Protein AF-A0A3B9V275-F1 (afdb_monomer_lite)

Radius of gyration: 16.41 Å; chains: 1; bounding box: 28×30×47 Å

pLDDT: mean 93.71, std 7.88, range [50.94, 98.75]

Sequence (101 aa):
MLQSIEQHVDWVVACLEYLRK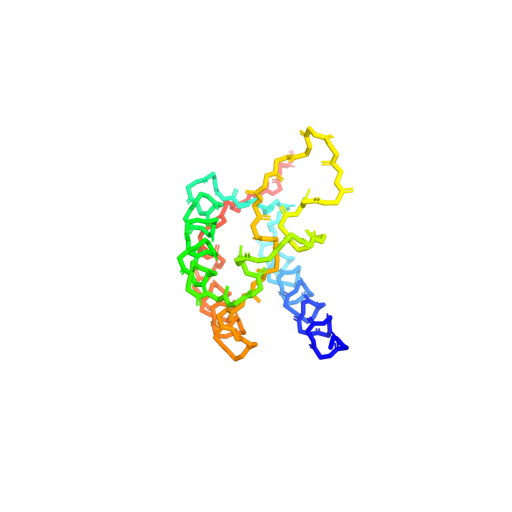RDISEIEATPDAEVAWVAHNNEVANDHIRSSCTSWYIGGNIEGKPRVFMPYVGGFPVYVEKCNEIAANGYAGFSLGAVSA

Secondary structure (DSSP, 8-state):
-HHHHHHHHHHHHHHHHHHHTTTEEEEEE-HHHHHHHHHHHHHHHHT-TTTSS-SGGGTTTSTT------S--S-HHHHHHHHHHHHHTTSTTEEEEEPP-

Foldseek 3Di:
DVVLVVLVVVLVVVVVVLCVVVQWDDKDFDPVLVVVVQVVQCVLCVPPPVLVDQDVQQPNPDPPDHGGRNDRDPDDVVVSVVSVVCVVVVNPRMDIHHDDD

Structure (mmCIF, N/CA/C/O backbone):
data_AF-A0A3B9V275-F1
#
_entry.id   AF-A0A3B9V275-F1
#
loop_
_atom_site.group_PDB
_atom_site.id
_atom_site.type_symbol
_atom_site.label_atom_id
_atom_site.label_alt_id
_atom_site.label_comp_id
_atom_site.label_asym_id
_atom_site.label_entity_id
_atom_site.label_seq_id
_atom_site.pdbx_PDB_ins_code
_atom_site.Cartn_x
_atom_site.Cartn_y
_atom_site.Cartn_z
_atom_site.occupancy
_atom_site.B_iso_or_equiv
_atom_site.auth_seq_id
_atom_site.auth_comp_id
_atom_site.auth_asym_id
_atom_site.auth_atom_id
_atom_site.pdbx_PDB_model_num
ATOM 1 N N . MET A 1 1 ? -8.741 -3.353 -14.248 1.00 76.56 1 MET A N 1
ATOM 2 C CA . MET A 1 1 ? -8.778 -2.142 -13.398 1.00 76.56 1 MET A CA 1
ATOM 3 C C . MET A 1 1 ? -9.956 -2.158 -12.438 1.00 76.56 1 MET A C 1
ATOM 5 O O . MET A 1 1 ? -9.704 -1.913 -11.274 1.00 76.56 1 MET A O 1
ATOM 9 N N . LEU A 1 2 ? -11.183 -2.495 -12.865 1.00 94.69 2 LEU A N 1
ATOM 10 C CA . LEU A 1 2 ? -12.341 -2.561 -11.955 1.00 94.69 2 LEU A CA 1
ATOM 11 C C . LEU A 1 2 ? -12.090 -3.454 -10.725 1.00 94.69 2 LEU A C 1
ATOM 13 O O . LEU A 1 2 ? -12.178 -2.964 -9.612 1.00 94.69 2 LEU A O 1
ATOM 17 N N . GLN A 1 3 ? -11.620 -4.687 -10.935 1.00 96.06 3 GLN A N 1
ATOM 18 C CA . GLN A 1 3 ? -11.286 -5.617 -9.847 1.00 96.06 3 GLN A CA 1
ATOM 19 C C . GLN A 1 3 ? -10.281 -5.050 -8.826 1.00 96.06 3 GLN A C 1
ATOM 21 O O . GLN A 1 3 ? -10.405 -5.281 -7.630 1.00 96.06 3 GLN A O 1
ATOM 26 N N . SER A 1 4 ? -9.268 -4.307 -9.284 1.00 96.19 4 SER A N 1
ATOM 27 C CA . SER A 1 4 ? -8.277 -3.694 -8.389 1.00 96.19 4 SER A CA 1
ATOM 28 C C . SER A 1 4 ? -8.870 -2.527 -7.603 1.00 96.19 4 SER A C 1
ATOM 30 O O . SER A 1 4 ? -8.529 -2.332 -6.445 1.00 96.19 4 SER A O 1
ATOM 32 N N . ILE A 1 5 ? -9.781 -1.771 -8.221 1.00 98.19 5 ILE A N 1
ATOM 33 C CA . ILE A 1 5 ? -10.516 -0.698 -7.546 1.00 98.19 5 ILE A CA 1
ATOM 34 C C . ILE A 1 5 ? -11.419 -1.289 -6.462 1.00 98.19 5 ILE A C 1
ATOM 36 O O . ILE A 1 5 ? -11.377 -0.815 -5.333 1.00 98.19 5 ILE A O 1
ATOM 40 N N . GLU A 1 6 ? -12.189 -2.329 -6.787 1.00 98.31 6 GLU A N 1
ATOM 41 C CA . GLU A 1 6 ? -13.051 -3.032 -5.827 1.00 98.31 6 GLU A CA 1
ATOM 42 C C . GLU A 1 6 ? -12.235 -3.550 -4.644 1.00 98.31 6 GLU A C 1
ATOM 44 O O . GLU A 1 6 ? -12.559 -3.253 -3.500 1.00 98.31 6 GLU A O 1
ATOM 49 N N . GLN A 1 7 ? -11.102 -4.204 -4.908 1.00 98.12 7 GLN A N 1
ATOM 50 C CA . GLN A 1 7 ? -10.257 -4.711 -3.835 1.00 98.12 7 GLN A CA 1
ATOM 51 C C . GLN A 1 7 ? -9.665 -3.600 -2.949 1.00 98.12 7 GLN A C 1
ATOM 53 O O . GLN A 1 7 ? -9.612 -3.781 -1.732 1.00 98.12 7 GLN A O 1
ATOM 58 N N . HIS A 1 8 ? -9.250 -2.453 -3.503 1.00 98.25 8 HIS A N 1
ATOM 59 C CA . HIS A 1 8 ? -8.812 -1.318 -2.678 1.00 98.25 8 HIS A CA 1
ATOM 60 C C . HIS A 1 8 ? -9.950 -0.794 -1.796 1.00 98.25 8 HIS A C 1
ATOM 62 O O . HIS A 1 8 ? -9.729 -0.509 -0.621 1.00 98.25 8 HIS A O 1
ATOM 68 N N . VAL A 1 9 ? -11.158 -0.665 -2.355 1.00 98.62 9 VAL A N 1
ATOM 69 C CA . VAL A 1 9 ? -12.335 -0.199 -1.611 1.00 98.62 9 VAL A CA 1
ATOM 70 C C . VAL A 1 9 ? -12.657 -1.164 -0.475 1.00 98.62 9 VAL A C 1
ATOM 72 O O . VAL A 1 9 ? -12.774 -0.720 0.665 1.00 98.62 9 VAL A O 1
ATOM 75 N N . ASP A 1 10 ? -12.717 -2.465 -0.752 1.00 98.56 10 ASP A N 1
ATOM 76 C CA . ASP A 1 10 ? -13.007 -3.490 0.253 1.00 98.56 10 ASP A CA 1
ATOM 77 C C . ASP A 1 10 ? -11.964 -3.489 1.378 1.00 98.56 10 ASP A C 1
ATOM 79 O O . ASP A 1 10 ? -12.318 -3.517 2.559 1.00 98.56 10 ASP A O 1
ATOM 83 N N . TRP A 1 11 ? -10.675 -3.387 1.032 1.00 98.69 11 TRP A N 1
ATOM 84 C CA . TRP A 1 11 ? -9.592 -3.345 2.015 1.00 98.69 11 TRP A CA 1
ATOM 85 C C . TRP A 1 11 ? -9.659 -2.090 2.897 1.00 98.69 11 TRP A C 1
ATOM 87 O O . TRP A 1 11 ? -9.551 -2.185 4.121 1.00 98.69 11 TRP A O 1
ATOM 97 N N . VAL A 1 12 ? -9.906 -0.916 2.304 1.00 98.69 12 VAL A N 1
ATOM 98 C CA . VAL A 1 12 ? -10.051 0.344 3.052 1.00 98.69 12 VAL A CA 1
ATOM 99 C C . VAL A 1 12 ? -11.291 0.314 3.946 1.00 98.69 12 VAL A C 1
ATOM 101 O O . VAL A 1 12 ? -11.217 0.727 5.101 1.00 98.69 12 VAL A O 1
ATOM 104 N N . VAL A 1 13 ? -12.424 -0.206 3.467 1.00 98.75 13 VAL A N 1
ATOM 105 C CA . VAL A 1 13 ? -13.645 -0.333 4.279 1.00 98.75 13 VAL A CA 1
ATOM 106 C C . VAL A 1 13 ? -13.408 -1.264 5.471 1.00 98.75 13 VAL A C 1
ATOM 108 O O . VAL A 1 13 ? -13.717 -0.885 6.603 1.00 98.75 13 VAL A O 1
ATOM 111 N N . ALA A 1 14 ? -12.794 -2.431 5.256 1.00 98.69 14 ALA A N 1
ATOM 112 C CA . ALA A 1 14 ? -12.445 -3.357 6.333 1.00 98.69 14 ALA A CA 1
ATOM 113 C C . ALA A 1 14 ? -11.474 -2.730 7.354 1.00 98.69 14 ALA A C 1
ATOM 115 O O . ALA A 1 14 ? -11.631 -2.933 8.563 1.00 98.69 14 ALA A O 1
ATOM 116 N N . CYS A 1 15 ? -10.522 -1.915 6.890 1.00 98.62 15 CYS A N 1
ATOM 117 C CA . CYS A 1 15 ? -9.645 -1.114 7.744 1.00 98.62 15 CYS A CA 1
ATOM 118 C C . CYS A 1 15 ? -10.423 -0.134 8.613 1.00 98.62 15 CYS A C 1
ATOM 120 O O . CYS A 1 15 ? -10.295 -0.149 9.836 1.00 98.62 15 CYS A O 1
ATOM 122 N N . LEU A 1 16 ? -11.292 0.674 8.014 1.00 98.31 16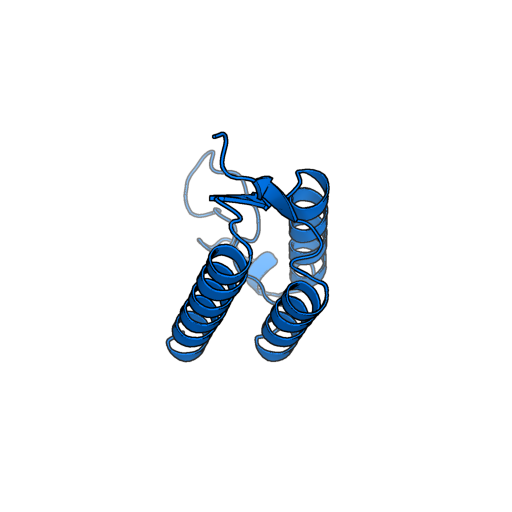 LEU A N 1
ATOM 123 C CA . LEU A 1 16 ? -12.095 1.643 8.756 1.00 98.31 16 LEU A CA 1
ATOM 124 C C . LEU A 1 16 ? -13.005 0.968 9.790 1.00 98.31 16 LEU A C 1
ATOM 126 O O . LEU A 1 16 ? -13.159 1.474 10.901 1.00 98.31 16 LEU A O 1
ATOM 130 N N . GLU A 1 17 ? -13.581 -0.192 9.472 1.00 98.44 17 GLU A N 1
ATOM 131 C CA . GLU A 1 17 ? -14.334 -0.978 10.449 1.00 98.44 17 GLU A CA 1
ATOM 132 C C . GLU A 1 17 ? -13.463 -1.503 11.593 1.00 98.44 17 GLU A C 1
ATOM 134 O O . GLU A 1 17 ? -13.894 -1.481 12.748 1.00 98.44 17 GLU A O 1
ATOM 139 N N . TYR A 1 18 ? -12.258 -1.994 11.291 1.00 97.81 18 TYR A N 1
ATOM 140 C CA . TYR A 1 18 ? -11.315 -2.481 12.296 1.00 97.81 18 TYR A CA 1
ATOM 141 C C . TYR A 1 18 ? -10.959 -1.391 13.309 1.00 97.81 18 TYR A C 1
ATOM 143 O O . TYR A 1 18 ? -10.970 -1.673 14.512 1.00 97.81 18 TYR A O 1
ATOM 151 N N . LEU A 1 19 ? -10.683 -0.178 12.816 1.00 97.38 19 LEU A N 1
ATOM 152 C CA . LEU A 1 19 ? -10.330 0.992 13.620 1.00 97.38 19 LEU A CA 1
ATOM 153 C C . LEU A 1 19 ? -11.511 1.436 14.489 1.00 97.38 19 LEU A C 1
ATOM 155 O O . LEU A 1 19 ? -11.368 1.559 15.704 1.00 97.38 19 LEU A O 1
ATOM 159 N N . ARG A 1 20 ? -12.709 1.561 13.896 1.00 97.12 20 ARG A N 1
ATOM 160 C CA . ARG A 1 20 ? -13.940 1.934 14.617 1.00 97.12 20 ARG A CA 1
ATOM 161 C C . ARG A 1 20 ? -14.302 0.955 15.727 1.00 97.12 20 ARG A C 1
ATOM 163 O O . ARG A 1 20 ? -14.683 1.381 16.805 1.00 97.12 20 ARG A O 1
ATOM 170 N N . LYS A 1 21 ? -14.171 -0.354 15.487 1.00 97.19 21 LYS A N 1
ATOM 171 C CA . LYS A 1 21 ? -14.444 -1.399 16.496 1.00 97.19 21 LYS A CA 1
ATOM 172 C C . LYS A 1 21 ? -13.469 -1.360 17.686 1.00 97.19 21 LYS A C 1
ATOM 174 O O . LYS A 1 21 ? -13.681 -2.097 18.644 1.00 97.19 21 LYS A O 1
ATOM 179 N N . ARG A 1 22 ? -12.387 -0.579 17.598 1.00 96.25 22 ARG A N 1
ATOM 180 C CA . ARG A 1 22 ? -11.297 -0.498 18.584 1.00 96.25 22 ARG A CA 1
ATOM 181 C C . ARG A 1 22 ? -11.049 0.923 19.095 1.00 96.25 22 ARG A C 1
ATOM 183 O O . ARG A 1 22 ? -10.033 1.136 19.746 1.00 96.25 22 ARG A O 1
ATOM 190 N N . ASP A 1 23 ? -11.930 1.871 18.775 1.00 96.12 23 ASP A N 1
ATOM 191 C CA . ASP A 1 23 ? -11.796 3.283 19.156 1.00 96.12 23 ASP A CA 1
ATOM 192 C C . ASP A 1 23 ? -10.453 3.919 18.727 1.00 96.12 23 ASP A C 1
ATOM 194 O O . ASP A 1 23 ? -9.892 4.780 19.406 1.00 96.12 23 ASP A O 1
ATOM 198 N N . ILE A 1 24 ? -9.928 3.489 17.574 1.00 97.12 24 ILE A N 1
ATOM 199 C CA . ILE A 1 24 ? -8.722 4.050 16.951 1.00 97.12 24 ILE A CA 1
ATOM 200 C C . ILE A 1 24 ? -9.162 5.157 15.988 1.00 97.12 24 ILE A C 1
ATOM 202 O O . ILE A 1 24 ? -9.967 4.910 15.086 1.00 97.12 24 ILE A O 1
ATOM 206 N N . SER A 1 25 ? -8.648 6.373 16.173 1.00 96.06 25 SER A N 1
ATOM 207 C CA . SER A 1 25 ? -9.011 7.544 15.360 1.00 96.06 25 SER A CA 1
ATOM 208 C C . SER A 1 25 ? -8.034 7.835 14.232 1.00 96.06 25 SER A C 1
ATOM 210 O O . SER A 1 25 ? -8.405 8.514 13.277 1.00 96.06 25 SER A O 1
ATOM 212 N N . GLU A 1 26 ? -6.804 7.335 14.334 1.00 97.00 26 GLU A N 1
ATOM 213 C CA . GLU A 1 26 ? -5.728 7.653 13.401 1.00 97.00 26 GLU A CA 1
ATOM 214 C C . GLU A 1 26 ? -5.023 6.384 12.927 1.00 97.00 26 GLU A C 1
ATOM 216 O O . GLU A 1 26 ? -4.755 5.467 13.706 1.00 97.00 26 GLU A O 1
ATOM 221 N N . ILE A 1 27 ? -4.724 6.351 11.631 1.00 98.06 27 ILE A N 1
ATOM 222 C CA . ILE A 1 27 ? -3.885 5.346 10.990 1.00 98.06 27 ILE A CA 1
ATOM 223 C C . ILE A 1 27 ? -2.954 6.063 10.015 1.00 98.06 27 ILE A C 1
ATOM 225 O O . ILE A 1 27 ? -3.413 6.818 9.159 1.00 98.06 27 ILE A O 1
ATOM 229 N N . GLU A 1 28 ? -1.654 5.824 10.132 1.00 98.19 28 GLU A N 1
ATOM 230 C CA . GLU A 1 28 ? -0.644 6.419 9.254 1.00 98.19 28 GLU A CA 1
ATOM 231 C C . GLU A 1 28 ? 0.441 5.390 8.944 1.00 98.19 28 GLU A C 1
ATOM 233 O O . GLU A 1 28 ? 0.884 4.669 9.838 1.00 98.19 28 GLU A O 1
ATOM 238 N N . ALA A 1 29 ? 0.846 5.275 7.677 1.00 98.19 29 ALA A N 1
ATOM 239 C CA . ALA A 1 29 ? 1.952 4.397 7.310 1.00 98.19 29 ALA A CA 1
ATOM 240 C C . ALA A 1 29 ? 3.239 4.914 7.962 1.00 98.19 29 ALA A C 1
ATOM 242 O O . ALA A 1 29 ? 3.500 6.115 7.975 1.00 98.19 29 ALA A O 1
ATOM 243 N N . THR A 1 30 ? 4.058 4.024 8.519 1.00 98.44 30 THR A N 1
ATOM 244 C CA . THR A 1 30 ? 5.345 4.464 9.058 1.00 98.44 30 THR A CA 1
ATOM 245 C C . THR A 1 30 ? 6.288 4.838 7.910 1.00 98.44 30 THR A C 1
ATOM 247 O O . THR A 1 30 ? 6.251 4.189 6.859 1.00 98.44 30 THR A O 1
ATOM 250 N N . PRO A 1 31 ? 7.194 5.817 8.097 1.00 98.19 31 PRO A N 1
ATOM 251 C CA . PRO A 1 31 ? 8.166 6.180 7.063 1.00 98.19 31 PRO A CA 1
ATOM 252 C C . PRO A 1 31 ? 8.987 4.983 6.565 1.00 98.19 31 PRO A C 1
ATOM 254 O O . PRO A 1 31 ? 9.225 4.837 5.368 1.00 98.19 31 PRO A O 1
ATOM 257 N N . ASP A 1 32 ? 9.367 4.077 7.470 1.00 98.31 32 ASP A N 1
ATOM 258 C CA . ASP A 1 32 ? 10.113 2.866 7.122 1.00 98.31 32 ASP A CA 1
ATOM 259 C C . ASP A 1 32 ? 9.288 1.908 6.251 1.00 98.31 32 ASP A C 1
ATOM 261 O O . ASP A 1 32 ? 9.823 1.313 5.313 1.00 98.31 32 ASP A O 1
ATOM 265 N N . ALA A 1 33 ? 7.983 1.770 6.521 1.00 98.38 33 ALA A N 1
ATOM 266 C CA . ALA A 1 33 ? 7.094 0.940 5.713 1.00 98.38 33 ALA A CA 1
ATOM 267 C C . ALA A 1 33 ? 6.898 1.525 4.308 1.00 98.38 33 ALA A C 1
ATOM 269 O O . ALA A 1 33 ? 6.913 0.775 3.329 1.00 98.38 33 ALA A O 1
ATOM 270 N N . GLU A 1 34 ? 6.778 2.849 4.185 1.00 97.81 34 GLU A N 1
ATOM 271 C CA . GLU A 1 34 ? 6.711 3.526 2.887 1.00 97.81 34 GLU A CA 1
ATOM 272 C C . GLU A 1 34 ? 8.000 3.332 2.080 1.00 97.81 34 GLU A C 1
ATOM 274 O O . GLU A 1 34 ? 7.948 2.938 0.912 1.00 97.81 34 GLU A O 1
ATOM 279 N N . VAL A 1 35 ? 9.165 3.543 2.704 1.00 97.94 35 VAL A N 1
ATOM 280 C CA . VAL A 1 35 ? 10.475 3.340 2.064 1.00 97.94 35 VAL A CA 1
ATOM 281 C C . VAL A 1 35 ? 10.644 1.890 1.613 1.00 97.94 35 VAL A C 1
ATOM 283 O O . VAL A 1 35 ? 11.057 1.644 0.477 1.00 97.94 35 VAL A O 1
ATOM 286 N N . ALA A 1 36 ? 10.285 0.925 2.464 1.00 98.00 36 ALA A N 1
ATOM 287 C CA . ALA A 1 36 ? 10.342 -0.492 2.125 1.00 98.00 36 ALA A CA 1
ATOM 288 C C . ALA A 1 36 ? 9.399 -0.841 0.961 1.00 98.00 36 ALA A C 1
ATOM 290 O O . ALA A 1 36 ? 9.785 -1.582 0.055 1.00 98.00 36 ALA A O 1
ATOM 291 N N . TRP A 1 37 ? 8.189 -0.275 0.938 1.00 97.38 37 TRP A N 1
ATOM 292 C CA . TRP A 1 37 ? 7.240 -0.482 -0.154 1.00 97.38 37 TRP A CA 1
ATOM 293 C C . TRP A 1 37 ? 7.747 0.091 -1.481 1.00 97.38 37 TRP A C 1
ATOM 295 O O . TRP A 1 37 ? 7.644 -0.567 -2.516 1.00 97.38 37 TRP A O 1
ATOM 305 N N . VAL A 1 38 ? 8.353 1.283 -1.462 1.00 95.38 38 VAL A N 1
ATOM 306 C CA . VAL A 1 38 ? 8.975 1.886 -2.651 1.00 95.38 38 VAL A CA 1
ATOM 307 C C . VAL A 1 38 ? 10.146 1.040 -3.150 1.00 95.38 38 VAL A C 1
ATOM 309 O O . VAL A 1 38 ? 10.258 0.813 -4.356 1.00 95.38 38 VAL A O 1
ATOM 312 N N . ALA A 1 39 ? 11.002 0.548 -2.250 1.00 95.88 39 ALA A N 1
ATOM 313 C CA . ALA A 1 39 ? 12.117 -0.324 -2.612 1.00 95.88 39 ALA A CA 1
ATOM 314 C C . ALA A 1 39 ? 11.625 -1.612 -3.289 1.00 95.88 39 ALA A C 1
ATOM 316 O O . ALA A 1 39 ? 12.080 -1.931 -4.387 1.00 95.88 39 ALA A O 1
ATOM 317 N N . HIS A 1 40 ? 10.629 -2.277 -2.697 1.00 95.88 40 HIS A N 1
ATOM 318 C CA . HIS A 1 40 ? 9.980 -3.457 -3.277 1.00 95.88 40 HIS A CA 1
ATOM 319 C C . HIS A 1 40 ? 9.361 -3.162 -4.645 1.00 95.88 40 HIS A C 1
ATOM 321 O O . HIS A 1 40 ? 9.557 -3.910 -5.599 1.00 95.88 40 HIS A O 1
ATOM 327 N N . ASN A 1 41 ? 8.641 -2.043 -4.778 1.00 94.69 41 ASN A N 1
ATOM 328 C CA . ASN A 1 41 ? 8.026 -1.663 -6.046 1.00 94.69 41 ASN A CA 1
ATOM 329 C C . ASN A 1 41 ? 9.070 -1.442 -7.153 1.00 94.69 41 ASN A C 1
ATOM 331 O O . ASN A 1 41 ? 8.859 -1.848 -8.295 1.00 94.69 41 ASN A O 1
ATOM 335 N N . ASN A 1 42 ? 10.208 -0.831 -6.815 1.00 93.12 42 ASN A N 1
ATOM 336 C CA . ASN A 1 42 ? 11.318 -0.661 -7.749 1.00 93.12 42 ASN A CA 1
ATOM 337 C C . ASN A 1 42 ? 11.968 -2.003 -8.113 1.00 93.12 42 ASN A C 1
ATOM 339 O O . ASN A 1 42 ? 12.277 -2.215 -9.283 1.00 93.12 42 ASN A O 1
ATOM 343 N N . GLU A 1 43 ? 12.136 -2.912 -7.149 1.00 94.25 43 GLU A N 1
ATOM 344 C CA . GLU A 1 43 ? 12.687 -4.252 -7.380 1.00 94.25 43 GLU A CA 1
ATOM 345 C C . GLU A 1 43 ? 11.833 -5.038 -8.380 1.00 94.25 43 GLU A C 1
ATOM 347 O O . GLU A 1 43 ? 12.338 -5.473 -9.416 1.00 94.25 43 GLU A O 1
ATOM 352 N N . VAL A 1 44 ? 10.519 -5.139 -8.142 1.00 94.06 44 VAL A N 1
ATOM 353 C CA . VAL A 1 44 ? 9.614 -5.869 -9.050 1.00 94.06 44 VAL A CA 1
ATOM 354 C C . VAL A 1 44 ? 9.478 -5.196 -10.418 1.00 94.06 44 VAL A C 1
ATOM 356 O O . VAL A 1 44 ? 9.114 -5.849 -11.396 1.00 94.06 44 VAL A O 1
ATOM 359 N N . ALA A 1 45 ? 9.748 -3.892 -10.505 1.00 92.56 45 ALA A N 1
ATOM 360 C CA . ALA A 1 45 ? 9.697 -3.149 -11.756 1.00 92.56 45 ALA A CA 1
ATOM 361 C C . ALA A 1 45 ? 11.004 -3.209 -12.558 1.00 92.56 45 ALA A C 1
ATOM 363 O O . ALA A 1 45 ? 10.953 -2.964 -13.764 1.00 92.56 45 ALA A O 1
ATOM 364 N N . ASN A 1 46 ? 12.147 -3.517 -11.938 1.00 89.50 46 ASN A N 1
ATOM 365 C CA . ASN A 1 46 ? 13.474 -3.324 -12.533 1.00 89.50 46 ASN A CA 1
ATOM 366 C C . ASN A 1 46 ? 13.638 -4.021 -13.896 1.00 89.50 46 ASN A C 1
ATOM 368 O O . ASN A 1 46 ? 14.013 -3.383 -14.878 1.00 89.50 46 ASN A O 1
ATOM 372 N N . ASP A 1 47 ? 13.247 -5.293 -13.987 1.00 85.56 47 ASP A N 1
ATOM 373 C CA . ASP A 1 47 ? 13.399 -6.102 -15.207 1.00 85.56 47 ASP A CA 1
ATOM 374 C C . ASP A 1 47 ? 12.155 -6.079 -16.114 1.00 85.56 47 ASP A C 1
ATOM 376 O O . ASP A 1 47 ? 12.046 -6.822 -17.094 1.00 85.56 47 ASP A O 1
ATOM 380 N N . HIS A 1 48 ? 11.182 -5.216 -15.814 1.00 88.44 48 HIS A N 1
ATOM 381 C CA . HIS A 1 48 ? 9.949 -5.142 -16.581 1.00 88.44 48 HIS A CA 1
ATOM 382 C C . HIS A 1 48 ? 10.129 -4.276 -17.839 1.00 88.44 48 HIS A C 1
ATOM 384 O O . HIS A 1 48 ? 10.568 -3.130 -17.775 1.00 88.44 48 HIS A O 1
ATOM 390 N N . ILE A 1 49 ? 9.679 -4.756 -19.006 1.00 90.06 49 ILE A N 1
ATOM 391 C CA . ILE A 1 49 ? 9.798 -4.031 -20.295 1.00 90.06 49 ILE A CA 1
ATOM 392 C C . ILE A 1 49 ? 9.170 -2.624 -20.277 1.00 90.06 49 ILE A C 1
ATOM 394 O O . ILE A 1 49 ? 9.556 -1.733 -21.025 1.00 90.06 49 ILE A O 1
ATOM 398 N N . ARG A 1 50 ? 8.179 -2.402 -19.406 1.00 86.19 50 ARG A N 1
ATOM 399 C CA . ARG A 1 50 ? 7.525 -1.090 -19.231 1.00 86.19 50 ARG A CA 1
ATOM 400 C C . ARG A 1 50 ? 8.396 -0.078 -18.481 1.00 86.19 50 ARG A C 1
ATOM 402 O O . ARG A 1 50 ? 8.101 1.111 -18.540 1.00 86.19 50 ARG A O 1
ATOM 409 N N . SER A 1 51 ? 9.438 -0.542 -17.801 1.00 87.94 51 SER A N 1
ATOM 410 C CA . SER A 1 51 ? 10.421 0.283 -17.098 1.00 87.94 51 SER A CA 1
ATOM 411 C C . SER A 1 51 ? 11.539 0.754 -18.029 1.00 87.94 51 SER A C 1
ATOM 413 O O . SER A 1 51 ? 12.125 1.808 -17.798 1.00 87.94 51 SER A O 1
ATOM 415 N N . SER A 1 52 ? 11.797 0.028 -19.125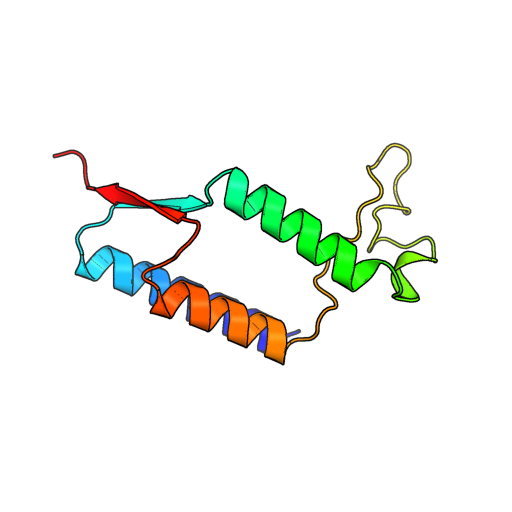 1.00 85.81 52 SER A N 1
ATOM 416 C CA . SER A 1 52 ? 12.845 0.366 -20.096 1.00 85.81 52 SER A CA 1
ATOM 417 C C . SER A 1 52 ? 12.400 1.339 -21.195 1.00 85.81 52 SER A C 1
ATOM 419 O O . SER A 1 52 ? 13.233 1.807 -21.971 1.00 85.81 52 SER A O 1
ATOM 421 N N . CYS A 1 53 ? 11.110 1.687 -21.269 1.00 87.56 53 CYS A N 1
ATOM 422 C CA . CYS A 1 53 ? 10.574 2.594 -22.283 1.00 87.56 53 CYS A CA 1
ATOM 423 C C . CYS A 1 53 ? 10.041 3.905 -21.687 1.00 87.56 53 CYS A C 1
ATOM 425 O O . CYS A 1 53 ? 9.388 3.935 -20.643 1.00 87.56 53 CYS A O 1
ATOM 427 N N . THR A 1 54 ? 10.287 5.020 -22.381 1.00 88.19 54 THR A N 1
ATOM 428 C CA . THR A 1 54 ? 9.736 6.323 -21.989 1.00 88.19 54 THR A CA 1
ATOM 429 C C . THR A 1 54 ? 8.221 6.311 -22.127 1.00 88.19 54 THR A C 1
ATOM 431 O O . THR A 1 54 ? 7.672 6.233 -23.222 1.00 88.19 54 THR A O 1
ATOM 434 N N . SER A 1 55 ? 7.546 6.399 -20.987 1.00 91.06 55 SER A N 1
ATOM 435 C CA . SER A 1 55 ? 6.096 6.450 -20.891 1.00 91.06 55 SER A CA 1
ATOM 436 C C . SER A 1 55 ? 5.682 7.248 -19.659 1.00 91.06 55 SER A C 1
ATOM 438 O O . SER A 1 55 ? 6.504 7.604 -18.809 1.00 91.06 55 SER A O 1
ATOM 440 N N . TRP A 1 56 ? 4.383 7.500 -19.538 1.00 91.75 56 TRP A N 1
ATOM 441 C CA . TRP A 1 56 ? 3.814 8.119 -18.349 1.00 91.75 56 TRP A CA 1
ATOM 442 C C . TRP A 1 56 ? 3.939 7.238 -17.097 1.00 91.75 56 TRP A C 1
ATOM 444 O O . TRP A 1 56 ? 3.950 7.787 -16.000 1.00 91.75 56 TRP A O 1
ATOM 454 N N . TYR A 1 57 ? 4.103 5.913 -17.234 1.00 90.00 57 TYR A N 1
ATOM 455 C CA . TYR A 1 57 ? 4.307 5.005 -16.096 1.00 90.00 57 TYR A CA 1
ATOM 456 C C . TYR A 1 57 ? 5.568 5.317 -15.301 1.00 90.00 57 TYR A C 1
ATOM 458 O O . TYR A 1 57 ? 5.571 5.156 -14.085 1.00 90.00 57 TYR A O 1
ATOM 466 N N . ILE A 1 58 ? 6.606 5.786 -15.994 1.00 92.31 58 ILE A N 1
ATOM 467 C CA . ILE A 1 58 ? 7.883 6.175 -15.397 1.00 92.31 58 ILE A CA 1
ATOM 468 C C . ILE A 1 58 ? 8.050 7.692 -15.318 1.00 92.31 58 ILE A C 1
ATOM 470 O O . ILE A 1 58 ? 9.170 8.178 -15.237 1.00 92.31 58 ILE A O 1
ATOM 474 N N . GLY A 1 59 ? 6.966 8.464 -15.454 1.00 91.88 59 GLY A N 1
ATOM 475 C CA . GLY A 1 59 ? 7.020 9.930 -15.438 1.00 91.88 59 GLY A CA 1
ATOM 476 C C . GLY A 1 59 ? 7.792 10.562 -16.602 1.00 91.88 59 GLY A C 1
ATOM 477 O O . GLY A 1 59 ? 8.041 11.761 -16.586 1.00 91.88 59 GLY A O 1
ATOM 478 N N . GLY A 1 60 ? 8.146 9.792 -17.635 1.00 91.94 60 GLY A N 1
ATOM 479 C CA . GLY A 1 60 ? 8.990 10.251 -18.739 1.00 91.94 60 GLY A CA 1
ATOM 480 C C . GLY A 1 60 ? 8.293 11.161 -19.754 1.00 91.94 60 GLY A C 1
ATOM 481 O O . GLY A 1 60 ? 8.906 11.533 -20.748 1.00 91.94 60 GLY A O 1
ATOM 482 N N . ASN A 1 61 ? 7.021 11.486 -19.528 1.00 93.00 61 ASN A N 1
ATOM 483 C CA . ASN A 1 61 ? 6.192 12.319 -20.395 1.00 93.00 61 ASN A CA 1
ATOM 484 C C . ASN A 1 61 ? 6.206 13.815 -20.026 1.00 93.00 61 ASN A C 1
ATOM 486 O O . ASN A 1 61 ? 5.581 14.599 -20.734 1.00 93.00 61 ASN A O 1
ATOM 490 N N . ILE A 1 62 ? 6.852 14.206 -18.922 1.00 94.12 62 ILE A N 1
ATOM 491 C CA . ILE A 1 62 ? 6.942 15.600 -18.464 1.00 94.12 62 ILE A CA 1
ATOM 492 C C . ILE A 1 62 ? 8.408 15.921 -18.176 1.00 94.12 62 ILE A C 1
ATOM 494 O O . ILE A 1 62 ? 9.060 15.221 -17.401 1.00 94.12 62 ILE A O 1
ATOM 498 N N . GLU A 1 63 ? 8.923 16.983 -18.790 1.00 93.44 63 GLU A N 1
ATOM 499 C CA . GLU A 1 63 ? 10.281 17.463 -18.540 1.00 93.44 63 GLU A CA 1
ATOM 500 C C . GLU A 1 63 ? 10.446 17.888 -17.073 1.00 93.44 63 GLU A C 1
ATOM 502 O O . GLU A 1 63 ? 9.571 18.528 -16.491 1.00 93.44 63 GLU A O 1
ATOM 507 N N . GLY A 1 64 ? 11.550 17.478 -16.447 1.00 92.75 64 GLY A N 1
ATOM 508 C CA . GLY A 1 64 ? 11.823 17.745 -15.033 1.00 92.75 64 GLY A CA 1
ATOM 509 C C . GLY A 1 64 ? 11.055 16.866 -14.034 1.00 92.75 64 GLY A C 1
ATOM 510 O O . GLY A 1 64 ? 11.365 16.914 -12.844 1.00 92.75 64 GLY A O 1
ATOM 511 N N . LYS A 1 65 ? 10.097 16.028 -14.467 1.00 92.69 65 LYS A N 1
ATOM 512 C CA . LYS A 1 65 ? 9.402 15.100 -13.560 1.00 92.69 65 LYS A CA 1
ATOM 513 C C . LYS A 1 65 ? 10.327 13.936 -13.157 1.00 92.69 65 LYS A C 1
ATOM 515 O O . LYS A 1 65 ? 10.954 13.337 -14.035 1.00 92.69 65 LYS A O 1
ATOM 520 N N . PRO A 1 66 ? 10.392 13.565 -11.861 1.00 90.31 66 PRO A N 1
ATOM 521 C CA . PRO A 1 66 ? 11.147 12.396 -11.420 1.00 90.31 66 PRO A CA 1
ATOM 522 C C . PRO A 1 66 ? 10.733 11.120 -12.159 1.00 90.31 66 PRO A C 1
ATOM 524 O O . PRO A 1 66 ? 9.541 10.858 -12.350 1.00 90.31 66 PRO A O 1
ATOM 527 N N . ARG A 1 67 ? 11.728 10.315 -12.553 1.00 88.94 67 ARG A N 1
ATOM 528 C CA . ARG A 1 67 ? 11.506 9.053 -13.263 1.00 88.94 67 ARG A CA 1
ATOM 529 C C . ARG A 1 67 ? 11.468 7.878 -12.297 1.00 88.94 67 ARG A C 1
ATOM 531 O O . ARG A 1 67 ? 12.506 7.316 -11.968 1.00 88.94 67 ARG A O 1
ATOM 538 N N . VAL A 1 68 ? 10.264 7.519 -11.862 1.00 88.12 68 VAL A N 1
ATOM 539 C CA . VAL A 1 68 ? 9.994 6.383 -10.967 1.00 88.12 68 VAL A CA 1
ATOM 540 C C . VAL A 1 68 ? 8.835 5.580 -11.543 1.00 88.12 68 VAL A C 1
ATOM 542 O O . VAL A 1 68 ? 7.867 6.169 -12.027 1.00 88.12 68 VA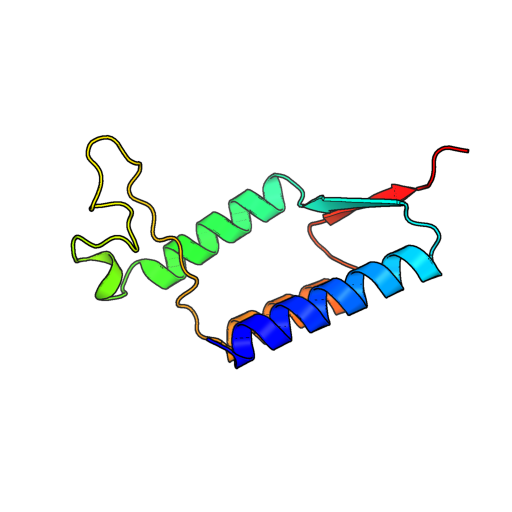L A O 1
ATOM 545 N N . PHE A 1 69 ? 8.928 4.251 -11.512 1.00 90.44 69 PHE A N 1
ATOM 546 C CA . PHE A 1 69 ? 7.849 3.383 -11.973 1.00 90.44 69 PHE A CA 1
ATOM 547 C C . PHE A 1 69 ? 6.692 3.417 -10.962 1.00 90.44 69 PHE A C 1
ATOM 549 O O . PHE A 1 69 ? 6.820 2.920 -9.849 1.00 90.44 69 PHE A O 1
ATOM 556 N N . MET A 1 70 ? 5.578 4.059 -11.321 1.00 89.12 70 MET A N 1
ATOM 557 C CA . MET A 1 70 ? 4.486 4.335 -10.372 1.00 89.12 70 MET A CA 1
ATOM 558 C C . MET A 1 70 ? 3.548 3.144 -10.090 1.00 89.12 70 MET A C 1
ATOM 560 O O . MET A 1 70 ? 3.135 2.993 -8.943 1.00 89.12 70 MET A O 1
ATOM 564 N N . PRO A 1 71 ? 3.145 2.313 -11.074 1.00 92.88 71 PRO A N 1
ATOM 565 C CA . PRO A 1 71 ? 2.273 1.170 -10.795 1.00 92.88 71 PRO A CA 1
ATOM 566 C C . PRO A 1 71 ? 3.004 0.028 -10.090 1.00 92.88 71 PRO A C 1
ATOM 568 O O . PRO A 1 71 ? 4.195 -0.169 -10.298 1.00 92.88 71 PRO A O 1
ATOM 571 N N . TYR A 1 72 ? 2.254 -0.816 -9.386 1.00 94.19 72 TYR A N 1
ATOM 572 C CA . TYR A 1 72 ? 2.757 -2.112 -8.941 1.00 94.19 72 TYR A CA 1
ATOM 573 C C . TYR A 1 72 ? 2.657 -3.157 -10.061 1.00 94.19 72 TYR A C 1
ATOM 575 O O . TYR A 1 72 ? 1.575 -3.391 -10.604 1.00 94.19 72 TYR A O 1
ATOM 583 N N . VAL A 1 73 ? 3.781 -3.791 -10.414 1.00 93.94 73 VAL A N 1
ATOM 584 C CA . VAL A 1 73 ? 3.872 -4.807 -11.491 1.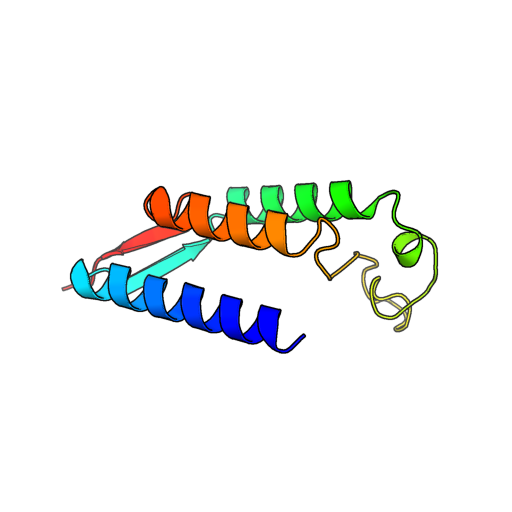00 93.94 73 VAL A CA 1
ATOM 585 C C . VAL A 1 73 ? 4.176 -6.221 -11.006 1.00 93.94 73 VAL A C 1
ATOM 587 O O . VAL A 1 73 ? 4.241 -7.132 -11.826 1.00 93.94 73 VAL A O 1
ATOM 590 N N . GLY A 1 74 ? 4.254 -6.451 -9.693 1.00 93.56 74 GLY A N 1
ATOM 591 C CA . GLY A 1 74 ? 4.433 -7.800 -9.131 1.00 93.56 74 GLY A CA 1
ATOM 592 C C . GLY A 1 74 ? 3.221 -8.731 -9.295 1.00 93.56 74 GLY A C 1
ATOM 593 O O . GLY A 1 74 ? 3.291 -9.906 -8.950 1.00 93.56 74 GLY A O 1
ATOM 594 N N . GLY A 1 75 ? 2.116 -8.230 -9.856 1.00 94.50 75 GLY A N 1
ATOM 595 C CA . GLY A 1 75 ? 0.908 -8.997 -10.149 1.00 94.50 75 GLY A CA 1
ATOM 596 C C . GLY A 1 75 ? -0.195 -8.806 -9.109 1.00 94.50 75 GLY A C 1
ATOM 597 O O . GLY A 1 75 ? 0.054 -8.633 -7.919 1.00 94.50 75 GLY A O 1
ATOM 598 N N . PHE A 1 76 ? -1.447 -8.840 -9.572 1.00 96.31 76 PHE A N 1
ATOM 599 C CA . PHE A 1 76 ? -2.611 -8.596 -8.717 1.00 96.31 76 PHE A CA 1
ATOM 600 C C . PHE A 1 76 ? -2.742 -9.594 -7.548 1.00 96.31 76 PHE A C 1
ATOM 602 O O . PHE A 1 76 ? -2.935 -9.130 -6.430 1.00 96.31 76 PHE A O 1
ATOM 609 N N . PRO A 1 77 ? -2.578 -10.923 -7.725 1.00 97.12 77 PRO A N 1
ATOM 610 C CA . PRO A 1 77 ? -2.679 -11.860 -6.602 1.00 97.12 77 PRO A CA 1
ATOM 611 C C . PRO A 1 77 ? -1.668 -11.586 -5.481 1.00 97.12 77 PRO A C 1
ATOM 613 O O . PRO A 1 77 ? -2.052 -11.570 -4.318 1.00 97.12 77 PRO A O 1
ATOM 616 N N . VAL A 1 78 ? -0.411 -11.293 -5.836 1.00 97.50 78 VAL A N 1
ATOM 617 C CA . VAL A 1 78 ? 0.663 -10.974 -4.877 1.00 97.50 78 VAL A CA 1
ATOM 618 C C . VAL A 1 78 ? 0.357 -9.679 -4.121 1.00 97.50 78 VAL A C 1
ATOM 620 O O . VAL A 1 78 ? 0.564 -9.594 -2.913 1.00 97.50 78 VAL A O 1
ATOM 623 N N . TYR A 1 79 ? -0.195 -8.678 -4.813 1.00 97.88 79 TYR A N 1
ATOM 624 C CA . TYR A 1 79 ? -0.649 -7.441 -4.178 1.00 97.88 79 TYR A CA 1
ATOM 625 C C . TYR A 1 79 ? -1.749 -7.704 -3.137 1.00 97.88 79 TYR A C 1
ATOM 627 O O . TYR A 1 79 ? -1.650 -7.249 -1.999 1.00 97.88 79 TYR A O 1
ATOM 635 N N . VAL A 1 80 ? -2.767 -8.489 -3.505 1.00 98.25 80 VAL A N 1
ATOM 636 C CA . VAL A 1 80 ? -3.874 -8.845 -2.603 1.00 98.25 80 VAL A CA 1
ATOM 637 C C . VAL A 1 80 ? -3.382 -9.647 -1.403 1.00 98.25 80 VAL A C 1
ATOM 639 O O . VAL A 1 80 ? -3.795 -9.373 -0.277 1.00 98.25 80 VAL A O 1
ATOM 642 N N . GLU A 1 81 ? -2.485 -10.608 -1.621 1.00 98.44 81 GLU A N 1
ATOM 643 C CA . GLU A 1 81 ? -1.862 -11.381 -0.546 1.00 98.44 81 GLU A CA 1
ATOM 644 C C . GLU A 1 81 ? -1.146 -10.463 0.447 1.00 98.44 81 GLU A C 1
ATOM 646 O O . GLU A 1 81 ? -1.385 -10.570 1.651 1.00 98.44 81 GLU A O 1
ATOM 651 N N . LYS A 1 82 ? -0.369 -9.489 -0.044 1.00 98.25 82 LYS A N 1
ATOM 652 C CA . LYS A 1 82 ? 0.320 -8.531 0.823 1.00 98.25 82 LYS A CA 1
ATOM 653 C C . LYS A 1 82 ? -0.646 -7.664 1.630 1.00 98.25 82 LYS A C 1
ATOM 655 O O . LYS A 1 82 ? -0.447 -7.473 2.829 1.00 98.25 82 LYS A O 1
ATOM 660 N N . CYS A 1 83 ? -1.708 -7.161 1.001 1.00 98.44 83 CYS A N 1
ATOM 661 C CA . CYS A 1 83 ? -2.756 -6.406 1.689 1.00 98.44 83 CYS A CA 1
ATOM 662 C C . CYS A 1 83 ? -3.420 -7.236 2.801 1.00 98.44 83 CYS A C 1
ATOM 664 O O . CYS A 1 83 ? -3.633 -6.736 3.910 1.00 98.44 83 CYS A O 1
ATOM 666 N N . ASN A 1 84 ? -3.729 -8.504 2.521 1.00 98.56 84 ASN A N 1
ATOM 667 C CA . ASN A 1 84 ? -4.346 -9.409 3.488 1.00 98.56 84 ASN A CA 1
ATOM 668 C C . ASN A 1 84 ? -3.398 -9.741 4.645 1.00 98.56 84 ASN A C 1
ATOM 670 O O . ASN A 1 84 ? -3.832 -9.738 5.794 1.00 98.56 84 ASN A O 1
ATOM 674 N N . GLU A 1 85 ? -2.114 -9.977 4.363 1.00 98.62 85 GLU A N 1
ATOM 675 C CA . GLU A 1 85 ? -1.072 -10.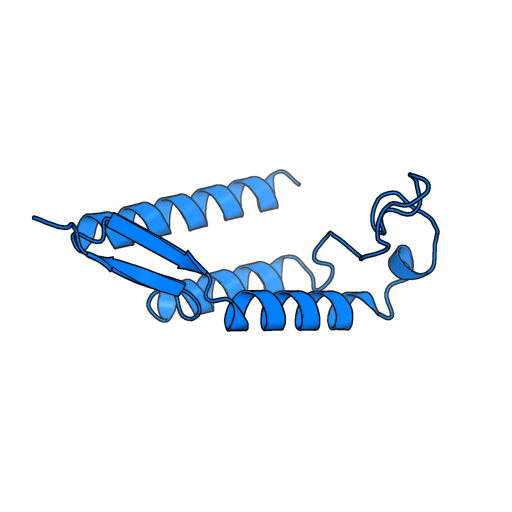191 5.373 1.00 98.62 85 GLU A CA 1
ATOM 676 C C . GLU A 1 85 ? -0.984 -8.994 6.334 1.00 98.62 85 GLU A C 1
ATOM 678 O O . GLU A 1 85 ? -1.021 -9.167 7.551 1.00 98.62 85 GLU A O 1
ATOM 683 N N . ILE A 1 86 ? -0.931 -7.771 5.796 1.00 98.56 86 ILE A N 1
ATOM 684 C CA . ILE A 1 86 ? -0.885 -6.536 6.592 1.00 98.56 86 ILE A CA 1
ATOM 685 C C . ILE A 1 86 ? -2.117 -6.426 7.497 1.00 98.56 86 ILE A C 1
ATOM 687 O O . ILE A 1 86 ? -1.975 -6.207 8.701 1.00 98.56 86 ILE A O 1
ATOM 691 N N . ALA A 1 87 ? -3.319 -6.607 6.944 1.00 98.50 87 ALA A N 1
ATOM 692 C CA . ALA A 1 87 ? -4.563 -6.506 7.705 1.00 98.50 87 ALA A CA 1
ATOM 693 C C . ALA A 1 87 ? -4.677 -7.596 8.787 1.00 98.50 87 ALA A C 1
ATOM 695 O O . ALA A 1 87 ? -5.074 -7.305 9.918 1.00 98.50 87 ALA A O 1
ATOM 696 N N . ALA A 1 88 ? -4.288 -8.837 8.473 1.00 98.44 88 ALA A N 1
ATOM 697 C CA . ALA A 1 88 ? -4.289 -9.954 9.419 1.00 98.44 88 ALA A CA 1
ATOM 698 C C . ALA A 1 88 ? -3.320 -9.729 10.590 1.00 98.44 88 ALA A C 1
ATOM 700 O O . ALA A 1 88 ? -3.605 -10.137 11.715 1.00 98.44 88 ALA A O 1
ATOM 701 N N . ASN A 1 89 ? -2.219 -9.018 10.342 1.00 98.12 89 ASN A N 1
ATOM 702 C CA . ASN A 1 89 ? -1.213 -8.667 11.341 1.00 98.12 89 ASN A CA 1
ATOM 703 C C . ASN A 1 89 ? -1.496 -7.330 12.046 1.00 98.12 89 ASN A C 1
ATOM 705 O O . ASN A 1 89 ? -0.575 -6.666 12.516 1.00 98.12 89 ASN A O 1
ATOM 709 N N . GLY A 1 90 ? -2.766 -6.919 12.121 1.00 97.19 90 GLY A N 1
ATOM 710 C CA . GLY A 1 90 ? -3.168 -5.711 12.843 1.00 97.19 90 GLY A CA 1
ATOM 711 C C . GLY A 1 90 ? -2.697 -4.417 12.181 1.00 97.19 90 GLY A C 1
ATOM 712 O O . GLY A 1 90 ? -2.403 -3.459 12.888 1.00 97.19 90 GLY A O 1
ATOM 713 N N . TYR A 1 91 ? -2.646 -4.391 10.846 1.00 98.25 91 TYR A N 1
ATOM 714 C CA . TYR A 1 91 ? -2.129 -3.281 10.035 1.00 98.25 91 TYR A CA 1
ATOM 715 C C . TYR A 1 91 ? -0.636 -3.029 10.271 1.00 98.25 91 TYR A C 1
ATOM 717 O O . TYR A 1 91 ? -0.196 -1.903 10.483 1.00 98.25 91 TYR A O 1
ATOM 725 N N . ALA A 1 92 ? 0.164 -4.098 10.218 1.00 98.12 92 ALA A N 1
ATOM 726 C CA . ALA A 1 92 ? 1.617 -4.010 10.342 1.00 98.12 92 ALA A CA 1
ATOM 727 C C . ALA A 1 92 ? 2.217 -3.021 9.323 1.00 98.12 92 ALA A C 1
ATOM 729 O O . ALA A 1 92 ? 1.868 -3.040 8.143 1.00 98.12 92 ALA A O 1
ATOM 730 N N . GLY A 1 93 ? 3.134 -2.167 9.785 1.00 97.75 93 GLY A N 1
ATOM 731 C CA . GLY A 1 93 ? 3.672 -1.054 8.993 1.00 97.75 93 GLY A CA 1
ATOM 732 C C . GLY A 1 93 ? 2.880 0.251 9.123 1.00 97.75 93 GLY A C 1
ATOM 733 O O . GLY A 1 93 ? 3.270 1.245 8.519 1.00 97.75 93 GLY A O 1
ATOM 734 N N . PHE A 1 94 ? 1.815 0.275 9.931 1.00 98.44 94 PHE A N 1
ATOM 735 C CA . PHE A 1 94 ? 1.081 1.487 10.281 1.00 98.44 94 PHE A CA 1
ATOM 736 C C . PHE A 1 94 ? 1.194 1.804 11.776 1.00 98.44 94 PHE A C 1
ATOM 738 O O . PHE A 1 94 ? 1.182 0.912 12.627 1.00 98.44 94 PHE A O 1
ATOM 745 N N . SER A 1 95 ? 1.259 3.095 12.090 1.00 97.62 95 SER A N 1
ATOM 746 C CA . SER A 1 95 ? 1.028 3.643 13.423 1.00 97.62 95 SER A CA 1
ATOM 747 C C . SER A 1 95 ? -0.472 3.829 13.633 1.00 97.62 95 SER A C 1
ATOM 749 O O . SER A 1 95 ? -1.140 4.434 12.795 1.00 97.62 95 SER A O 1
ATOM 751 N N . LEU A 1 96 ? -0.995 3.321 14.751 1.00 96.94 96 LEU A N 1
ATOM 752 C CA . LEU A 1 96 ? -2.405 3.442 15.126 1.00 96.94 96 LEU A CA 1
ATOM 753 C C . LEU A 1 96 ? -2.534 4.331 16.370 1.00 96.94 96 LEU A C 1
ATOM 755 O O . LEU A 1 96 ? -1.973 4.006 17.418 1.00 96.94 96 LEU A O 1
ATOM 759 N N . GLY A 1 97 ? -3.257 5.445 16.248 1.00 90.25 97 GLY A N 1
ATOM 760 C CA . GLY A 1 97 ? -3.448 6.439 17.310 1.00 90.25 97 GLY A CA 1
ATOM 761 C C . GLY A 1 97 ? -4.844 6.378 17.935 1.00 90.25 97 GLY A C 1
ATOM 762 O O . GLY A 1 97 ? -5.844 6.188 17.238 1.00 90.25 97 GLY A O 1
ATOM 763 N N . ALA A 1 98 ? -4.922 6.535 19.258 1.00 77.44 98 ALA A N 1
ATOM 764 C CA . ALA A 1 98 ? -6.190 6.570 19.987 1.00 77.44 98 ALA A CA 1
ATOM 765 C C . ALA A 1 98 ? -6.851 7.955 19.929 1.00 77.44 98 ALA A C 1
ATOM 767 O O . ALA A 1 98 ? -6.176 8.974 19.770 1.00 77.44 98 ALA A O 1
ATOM 768 N N . VAL A 1 99 ? -8.169 7.981 20.149 1.00 60.31 99 VAL A N 1
ATOM 769 C CA . VAL A 1 99 ? -8.933 9.219 20.342 1.00 60.31 99 VAL A CA 1
ATOM 770 C C . VAL A 1 99 ? -8.336 9.988 21.523 1.00 60.31 99 VAL A C 1
ATOM 772 O O . VAL A 1 99 ? -8.326 9.498 22.653 1.00 60.31 99 VAL A O 1
ATOM 775 N N . SER A 1 100 ? -7.844 11.201 21.272 1.00 58.28 100 SER A N 1
ATOM 776 C CA . SER A 1 100 ? -7.560 12.144 22.357 1.00 58.28 100 SER A CA 1
ATOM 777 C C . SER A 1 100 ? -8.898 12.535 22.991 1.00 58.28 100 SER A C 1
ATOM 779 O O . SER A 1 100 ? -9.760 13.065 22.289 1.00 58.28 100 SER A O 1
ATOM 781 N N . ALA A 1 101 ? -9.090 12.189 24.267 1.00 50.94 101 ALA A N 1
ATOM 782 C CA . ALA A 1 101 ? -10.298 12.498 25.040 1.00 50.94 101 ALA A CA 1
ATOM 783 C C . ALA A 1 101 ? -10.505 14.006 25.240 1.00 50.94 101 ALA A C 1
ATOM 785 O O . ALA A 1 101 ? -9.490 14.731 25.368 1.00 50.94 101 ALA A O 1
#